Protein AF-A0A4U6CSI8-F1 (afdb_monomer_lite)

Sequence (76 aa):
MQPTKKAAVIGNVDYTMCGGGGGWFVQVGSAGYQAEIAAPYNKENKSVWIRFKKNESDGNKINGRWIVISSIRDRE

Secondary structure (DSSP, 8-state):
-----EEEEEEEE---S-SS-PPEEEEETTEEEEE---TTS--TTEEEEEEEEE---SS-SGGG-BEEEEEEEE--

Structure (mmCIF, N/CA/C/O backbone):
data_AF-A0A4U6CSI8-F1
#
_entry.id   AF-A0A4U6CSI8-F1
#
loop_
_atom_site.group_PDB
_atom_site.id
_atom_site.type_symbol
_atom_site.label_atom_id
_atom_site.label_alt_id
_atom_site.label_comp_id
_atom_site.label_asym_id
_atom_site.label_entity_id
_atom_site.label_seq_id
_atom_site.pdbx_PDB_ins_code
_atom_site.Cartn_x
_atom_site.Cartn_y
_atom_site.Cartn_z
_atom_site.occupancy
_atom_site.B_iso_or_equiv
_atom_site.auth_seq_id
_atom_site.auth_comp_id
_atom_site.auth_asym_id
_atom_site.auth_atom_id
_atom_site.pdbx_PDB_model_num
ATOM 1 N N . MET A 1 1 ? -11.362 5.327 -17.640 1.00 42.84 1 MET A N 1
ATOM 2 C CA . MET A 1 1 ? -11.588 4.311 -16.586 1.00 42.84 1 MET A CA 1
ATOM 3 C C . MET A 1 1 ? -11.447 5.000 -15.236 1.00 42.84 1 MET A C 1
ATOM 5 O O . MET A 1 1 ? -10.404 5.590 -14.987 1.00 42.84 1 MET A O 1
ATOM 9 N N . GLN A 1 2 ? -12.503 5.048 -14.419 1.00 45.25 2 GLN A N 1
ATOM 10 C CA . GLN A 1 2 ? -12.454 5.725 -13.115 1.00 45.25 2 GLN A CA 1
ATOM 11 C C . GLN A 1 2 ? -11.576 4.918 -12.141 1.00 45.25 2 GLN A C 1
ATOM 13 O O . GLN A 1 2 ? -11.690 3.691 -12.133 1.00 45.25 2 GLN A O 1
ATOM 18 N N . PRO A 1 3 ? -10.723 5.550 -11.313 1.00 54.94 3 PRO A N 1
ATOM 19 C CA . PRO A 1 3 ? -9.891 4.826 -10.359 1.00 54.94 3 PRO A CA 1
ATOM 20 C C . PRO A 1 3 ? -10.782 4.168 -9.299 1.00 54.94 3 PRO A C 1
ATOM 22 O O . PRO A 1 3 ? -11.274 4.816 -8.369 1.00 54.94 3 PRO A O 1
ATOM 25 N N . THR A 1 4 ? -11.035 2.868 -9.466 1.00 67.19 4 THR A N 1
ATOM 26 C CA . THR A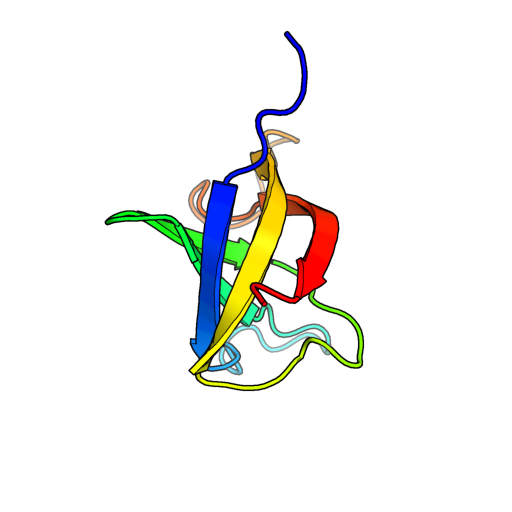 1 4 ? -11.856 2.080 -8.550 1.00 67.19 4 THR A CA 1
ATOM 27 C C . THR A 1 4 ? -11.183 2.056 -7.185 1.00 67.19 4 THR A C 1
ATOM 29 O O . THR A 1 4 ? -10.012 1.707 -7.054 1.00 67.19 4 THR A O 1
ATOM 32 N N . LYS A 1 5 ? -11.931 2.433 -6.154 1.00 80.19 5 LYS A N 1
ATOM 33 C CA . LYS A 1 5 ? -11.475 2.355 -4.770 1.00 80.19 5 LYS A CA 1
ATOM 34 C C . LYS A 1 5 ? -11.350 0.885 -4.361 1.00 80.19 5 LYS A C 1
ATOM 36 O O . LYS A 1 5 ? -12.285 0.116 -4.572 1.00 80.19 5 LYS A O 1
ATOM 41 N N . LYS A 1 6 ? -10.212 0.491 -3.793 1.00 87.38 6 LYS A N 1
ATOM 42 C CA . LYS A 1 6 ? -9.908 -0.896 -3.413 1.00 87.38 6 LYS A CA 1
ATOM 43 C C . LYS A 1 6 ? -9.533 -0.982 -1.938 1.00 87.38 6 LYS A C 1
ATOM 45 O O . LYS A 1 6 ? -8.895 -0.074 -1.408 1.00 87.38 6 LYS A O 1
ATOM 50 N N . ALA A 1 7 ? -9.978 -2.051 -1.279 1.00 91.44 7 ALA A N 1
ATOM 51 C CA . ALA A 1 7 ? -9.577 -2.346 0.091 1.00 91.44 7 ALA A CA 1
ATOM 52 C C . ALA A 1 7 ? -8.120 -2.783 0.068 1.00 91.44 7 ALA A C 1
ATOM 54 O O . ALA A 1 7 ? -7.744 -3.593 -0.783 1.00 91.44 7 ALA A O 1
ATOM 55 N N . ALA A 1 8 ? -7.332 -2.257 0.994 1.00 91.50 8 ALA A N 1
ATOM 56 C CA . ALA A 1 8 ? -5.951 -2.647 1.146 1.00 91.50 8 ALA A CA 1
ATOM 57 C C . ALA A 1 8 ? -5.545 -2.740 2.614 1.00 91.50 8 ALA A C 1
ATOM 59 O O . ALA A 1 8 ? -6.147 -2.111 3.485 1.00 91.50 8 ALA A O 1
ATOM 60 N N . VAL A 1 9 ? -4.506 -3.524 2.866 1.00 92.38 9 VAL A N 1
ATOM 61 C CA . VAL A 1 9 ? -3.815 -3.576 4.152 1.00 92.38 9 VAL A CA 1
ATOM 62 C C . VAL A 1 9 ? -2.386 -3.121 3.924 1.00 92.38 9 VAL A C 1
ATOM 64 O O . VAL A 1 9 ? -1.706 -3.623 3.026 1.00 92.38 9 VAL A O 1
ATOM 67 N N . ILE A 1 10 ? -1.958 -2.143 4.713 1.00 89.88 10 ILE A N 1
ATOM 68 C CA . ILE A 1 10 ? -0.570 -1.705 4.746 1.00 89.88 10 ILE A CA 1
ATOM 69 C C . ILE A 1 10 ? 0.198 -2.724 5.578 1.00 89.88 10 ILE A C 1
ATOM 71 O O . ILE A 1 10 ? -0.138 -2.954 6.732 1.00 89.88 10 ILE A O 1
ATOM 75 N N . GLY A 1 11 ? 1.157 -3.398 4.961 1.00 86.69 11 GLY A N 1
ATOM 76 C CA . GLY A 1 11 ? 2.008 -4.401 5.582 1.00 86.69 11 GLY A CA 1
ATOM 77 C C . GLY A 1 11 ? 3.284 -3.791 6.149 1.00 86.69 11 GLY A C 1
ATOM 78 O O . GLY A 1 11 ? 3.317 -2.627 6.540 1.00 86.69 11 GLY A O 1
ATOM 79 N N . ASN A 1 12 ? 4.336 -4.602 6.180 1.00 83.88 12 ASN A N 1
ATOM 80 C CA . ASN A 1 12 ? 5.670 -4.175 6.588 1.00 83.88 12 ASN A CA 1
ATOM 81 C C . ASN A 1 12 ? 6.260 -3.181 5.575 1.00 83.88 12 ASN A C 1
ATOM 83 O O . ASN A 1 12 ? 5.830 -3.113 4.419 1.00 83.88 12 ASN A O 1
ATOM 87 N N . VAL A 1 13 ? 7.269 -2.427 5.995 1.00 80.06 13 VAL A N 1
ATOM 88 C CA . VAL A 1 13 ? 8.084 -1.626 5.078 1.00 80.06 13 VAL A CA 1
ATOM 89 C C . VAL A 1 13 ? 9.242 -2.472 4.550 1.00 80.06 13 VAL A C 1
ATOM 91 O O . VAL A 1 13 ? 9.879 -3.217 5.296 1.00 80.06 13 VAL A O 1
ATOM 94 N N . ASP A 1 14 ? 9.505 -2.385 3.248 1.00 72.62 14 ASP A N 1
ATOM 95 C CA . ASP A 1 14 ? 10.675 -3.006 2.644 1.00 72.62 14 ASP A CA 1
ATOM 96 C C . ASP A 1 14 ? 11.912 -2.138 2.909 1.00 72.62 14 ASP A C 1
ATOM 98 O O . ASP A 1 14 ? 12.099 -1.085 2.297 1.00 72.62 14 ASP A O 1
ATOM 102 N N . TYR A 1 15 ? 12.757 -2.574 3.846 1.00 67.62 15 TYR A N 1
ATOM 103 C CA . TYR A 1 15 ? 14.041 -1.924 4.140 1.00 67.62 15 TYR A CA 1
ATOM 104 C C . TYR A 1 15 ? 15.175 -2.382 3.212 1.00 67.62 15 TYR A C 1
ATOM 106 O O . TYR A 1 15 ? 16.279 -1.842 3.280 1.00 67.62 15 TYR A O 1
ATOM 114 N N . THR A 1 16 ? 14.938 -3.388 2.363 1.00 60.50 16 THR A N 1
ATOM 115 C CA . THR A 1 16 ? 15.982 -3.971 1.506 1.00 60.50 16 THR A CA 1
ATOM 116 C C . THR A 1 16 ? 16.289 -3.114 0.280 1.00 60.50 16 THR A C 1
ATOM 118 O O . THR A 1 16 ? 17.382 -3.207 -0.280 1.00 60.50 16 THR A O 1
ATOM 121 N N . MET A 1 17 ? 15.387 -2.203 -0.094 1.00 55.41 17 MET A N 1
ATOM 122 C CA . MET A 1 17 ? 15.662 -1.161 -1.085 1.00 55.41 17 MET A CA 1
ATOM 123 C C . MET A 1 17 ? 16.472 -0.014 -0.458 1.00 55.41 17 MET A C 1
ATOM 125 O O . MET A 1 17 ? 15.954 1.025 -0.048 1.00 55.41 17 MET A O 1
ATOM 129 N N . CYS A 1 18 ? 17.783 -0.240 -0.365 1.00 42.88 18 CYS A N 1
ATOM 130 C CA . CYS A 1 18 ? 18.773 0.680 0.186 1.00 42.88 18 CYS A CA 1
ATOM 131 C C . CYS A 1 18 ? 18.932 1.923 -0.718 1.00 42.88 18 CYS A C 1
ATOM 133 O O . CYS A 1 18 ? 19.660 1.906 -1.708 1.00 42.88 18 CYS A O 1
ATOM 135 N N . GLY A 1 19 ? 18.193 2.990 -0.404 1.00 46.41 19 GLY A N 1
ATOM 136 C CA . GLY A 1 19 ? 18.225 4.269 -1.131 1.00 46.41 19 GLY A CA 1
ATOM 137 C C . GLY A 1 19 ? 17.383 5.382 -0.497 1.00 46.41 19 GLY A C 1
ATOM 138 O O . GLY A 1 19 ? 16.987 6.317 -1.183 1.00 46.41 19 GLY A O 1
ATOM 139 N N . GLY A 1 20 ? 17.060 5.269 0.797 1.00 42.88 20 GLY A N 1
ATOM 140 C CA . GLY A 1 20 ? 16.358 6.313 1.560 1.00 42.88 20 GLY A CA 1
ATOM 141 C C . GLY A 1 20 ? 14.836 6.395 1.375 1.00 42.88 20 GLY A C 1
ATOM 142 O O . GLY A 1 20 ? 14.214 7.251 1.995 1.00 42.88 20 GLY A O 1
ATOM 143 N N . GLY A 1 21 ? 14.222 5.506 0.585 1.00 53.34 21 GLY A N 1
ATOM 144 C CA . GLY A 1 21 ? 12.784 5.532 0.279 1.00 53.34 21 GLY A CA 1
ATOM 145 C C . GLY A 1 21 ? 12.150 4.142 0.218 1.00 53.34 21 GLY A C 1
ATOM 146 O O . GLY A 1 21 ? 11.585 3.772 -0.808 1.00 53.34 21 GLY A O 1
ATOM 147 N N . GLY A 1 22 ? 12.293 3.349 1.286 1.00 61.72 22 GLY A N 1
ATOM 148 C CA . GLY A 1 22 ? 11.693 2.013 1.382 1.00 61.72 22 GLY A CA 1
ATOM 149 C C . GLY A 1 22 ? 10.180 2.054 1.138 1.00 61.72 22 GLY A C 1
ATOM 150 O O . GLY A 1 22 ? 9.457 2.823 1.775 1.00 61.72 22 GLY A O 1
ATOM 151 N N . GLY A 1 23 ? 9.702 1.255 0.184 1.00 79.06 23 GLY A N 1
ATOM 152 C CA . GLY A 1 23 ? 8.280 1.145 -0.126 1.00 79.06 23 GLY A CA 1
ATOM 153 C C . GLY A 1 23 ? 7.548 0.340 0.946 1.00 79.06 23 GLY A C 1
ATOM 154 O O . GLY A 1 23 ? 8.044 -0.675 1.430 1.00 79.06 23 GLY A O 1
ATOM 155 N N . TRP A 1 24 ? 6.341 0.760 1.305 1.00 87.81 24 TRP A N 1
ATOM 156 C CA . TRP A 1 24 ? 5.440 -0.047 2.117 1.00 87.81 24 TRP A CA 1
ATOM 157 C C . TRP A 1 24 ? 4.827 -1.153 1.269 1.00 87.81 24 TRP A C 1
ATOM 159 O O . TRP A 1 24 ? 4.395 -0.911 0.137 1.00 87.81 24 TRP A O 1
ATOM 169 N N . PHE A 1 25 ? 4.733 -2.358 1.826 1.00 88.56 25 PHE A N 1
ATOM 170 C CA . PHE A 1 25 ? 3.942 -3.414 1.214 1.00 88.56 25 PHE A CA 1
ATOM 171 C C . PHE A 1 25 ? 2.457 -3.095 1.356 1.00 88.56 25 PHE A C 1
ATOM 173 O O . PHE A 1 25 ? 1.973 -2.744 2.427 1.00 88.56 25 PHE A O 1
ATOM 180 N N . VAL A 1 26 ? 1.716 -3.222 0.265 1.00 88.75 26 VAL A N 1
ATOM 181 C CA . VAL A 1 26 ? 0.292 -2.912 0.190 1.00 88.75 26 VAL A CA 1
ATOM 182 C C . VAL A 1 26 ? -0.426 -4.107 -0.392 1.00 88.75 26 VAL A C 1
ATOM 184 O O . VAL A 1 26 ? -0.306 -4.411 -1.580 1.00 88.75 26 VAL A O 1
ATOM 187 N N . GLN A 1 27 ? -1.180 -4.795 0.452 1.00 90.56 27 GLN A N 1
ATOM 188 C CA . GLN A 1 27 ? -1.938 -5.962 0.044 1.00 90.56 27 GLN A CA 1
ATOM 189 C C . GLN A 1 27 ? -3.338 -5.545 -0.390 1.00 90.56 27 GLN A C 1
ATOM 191 O O . GLN A 1 27 ? -4.112 -5.030 0.409 1.00 90.56 27 GLN A O 1
ATOM 196 N N . VAL A 1 28 ? -3.673 -5.789 -1.654 1.00 88.56 28 VAL A N 1
ATOM 197 C CA . VAL A 1 28 ? -4.976 -5.499 -2.257 1.00 88.56 28 VAL A CA 1
ATOM 198 C C . VAL A 1 28 ? -5.621 -6.826 -2.654 1.00 88.56 28 VAL A C 1
ATOM 200 O O . VAL A 1 28 ? -5.321 -7.395 -3.705 1.00 88.56 28 VAL A O 1
ATOM 203 N N . GLY A 1 29 ? -6.500 -7.352 -1.798 1.00 86.31 29 GLY A N 1
ATOM 204 C CA . GLY A 1 29 ? -7.027 -8.712 -1.952 1.00 86.31 29 GLY A CA 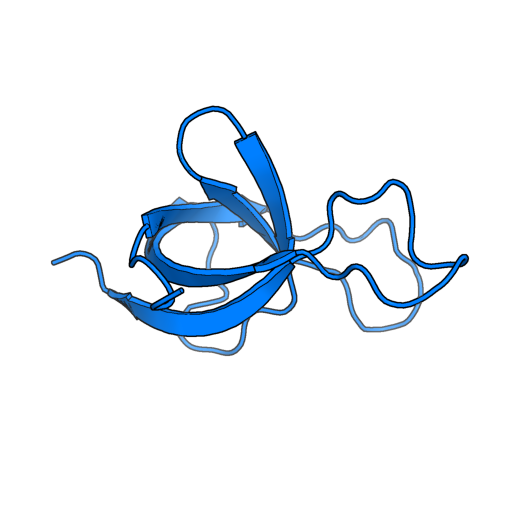1
ATOM 205 C C . GLY A 1 29 ? -5.911 -9.756 -1.811 1.00 86.31 29 GLY A C 1
ATOM 206 O O . GLY A 1 29 ? -5.229 -9.795 -0.788 1.00 86.31 29 GLY A O 1
ATOM 207 N N . SER A 1 30 ? -5.711 -10.581 -2.841 1.00 82.81 30 SER A N 1
ATOM 208 C CA . SER A 1 30 ? -4.637 -11.591 -2.893 1.00 82.81 30 SER A CA 1
ATOM 209 C C . SER A 1 30 ? -3.341 -11.082 -3.539 1.00 82.81 30 SER A C 1
ATOM 211 O O . SER A 1 30 ? -2.371 -11.829 -3.624 1.00 82.81 30 SER A O 1
ATOM 213 N N . ALA A 1 31 ? -3.314 -9.837 -4.027 1.00 84.62 31 ALA A N 1
ATOM 214 C CA . ALA A 1 31 ? -2.148 -9.258 -4.689 1.00 84.62 31 ALA A CA 1
ATOM 215 C C . ALA A 1 31 ? -1.359 -8.353 -3.732 1.00 84.62 31 ALA A C 1
ATOM 217 O O . ALA A 1 31 ? -1.940 -7.496 -3.066 1.00 84.62 31 ALA A O 1
ATOM 218 N N . GLY A 1 32 ? -0.037 -8.526 -3.689 1.00 85.31 32 GLY A N 1
ATOM 219 C CA . GLY A 1 32 ? 0.885 -7.672 -2.937 1.00 85.31 32 GLY A CA 1
ATOM 220 C C . GLY A 1 32 ? 1.617 -6.694 -3.853 1.00 85.31 32 GLY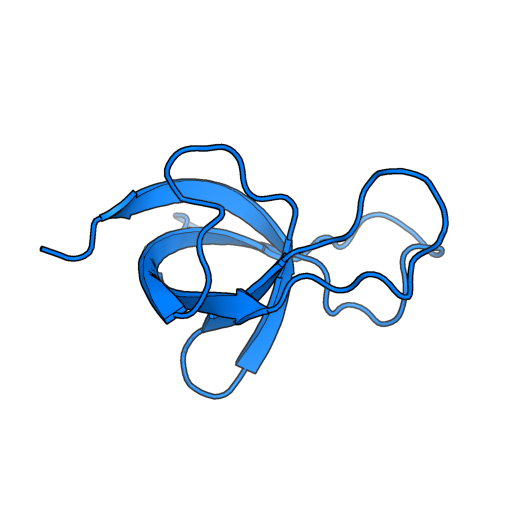 A C 1
ATOM 221 O O . GLY A 1 32 ? 2.218 -7.104 -4.848 1.00 85.31 32 GLY A O 1
ATOM 222 N N . TYR A 1 33 ? 1.576 -5.414 -3.497 1.00 86.44 33 TYR A N 1
ATOM 223 C CA . TYR A 1 33 ? 2.252 -4.326 -4.198 1.00 86.44 33 TYR A CA 1
ATOM 224 C C . TYR A 1 33 ? 3.208 -3.583 -3.265 1.00 86.44 33 TYR A C 1
ATOM 226 O O . TYR A 1 33 ? 3.119 -3.727 -2.051 1.00 86.44 33 TYR A O 1
ATOM 234 N N . GLN A 1 34 ? 4.100 -2.775 -3.825 1.00 85.94 34 GLN A N 1
ATOM 235 C CA . GLN A 1 34 ? 4.906 -1.805 -3.087 1.00 85.94 34 GLN A CA 1
ATOM 236 C C . GLN A 1 34 ? 4.463 -0.390 -3.445 1.00 85.94 34 GLN A C 1
ATOM 238 O O . GLN A 1 34 ? 4.164 -0.104 -4.608 1.00 85.94 34 GLN A O 1
ATOM 243 N N . ALA A 1 35 ? 4.395 0.486 -2.450 1.00 84.56 35 ALA A N 1
ATOM 244 C CA . ALA A 1 35 ? 4.031 1.881 -2.640 1.00 84.56 35 ALA A CA 1
ATOM 245 C C . ALA A 1 35 ? 4.690 2.769 -1.590 1.00 84.56 35 ALA A C 1
ATOM 247 O O . ALA A 1 35 ? 4.899 2.360 -0.450 1.00 84.56 35 ALA A O 1
ATOM 248 N N . GLU A 1 36 ? 4.930 4.025 -1.938 1.00 86.06 36 GLU A N 1
ATOM 249 C CA . GLU A 1 36 ? 5.212 5.049 -0.937 1.00 86.06 36 GLU A CA 1
ATOM 250 C C . GLU A 1 36 ? 3.916 5.402 -0.197 1.00 86.06 36 GLU A C 1
ATOM 252 O O . GLU A 1 36 ? 2.880 5.666 -0.815 1.00 86.06 36 GLU A O 1
ATOM 257 N N . ILE A 1 37 ? 3.967 5.391 1.136 1.00 85.62 37 ILE A N 1
ATOM 258 C CA . ILE A 1 37 ? 2.833 5.735 1.997 1.00 85.62 37 ILE A CA 1
ATOM 259 C C . ILE A 1 37 ? 3.265 6.815 2.970 1.00 85.62 37 ILE A C 1
ATOM 261 O O . ILE A 1 37 ? 4.223 6.649 3.722 1.00 85.62 37 ILE A O 1
ATOM 265 N N . ALA A 1 38 ? 2.517 7.914 2.970 1.00 85.00 38 ALA A N 1
ATOM 266 C CA . ALA A 1 38 ? 2.711 9.013 3.897 1.00 85.00 38 ALA A CA 1
ATOM 267 C C . ALA A 1 38 ? 1.978 8.775 5.228 1.00 85.00 38 ALA A C 1
ATOM 269 O O . ALA A 1 38 ? 0.975 8.056 5.305 1.00 85.00 38 ALA A O 1
ATOM 270 N N . ALA A 1 39 ? 2.458 9.434 6.283 1.00 84.06 39 ALA A N 1
ATOM 271 C CA . ALA A 1 39 ? 1.729 9.529 7.541 1.00 84.06 39 ALA A CA 1
ATOM 272 C C . ALA A 1 39 ? 0.337 10.163 7.327 1.00 84.06 39 ALA A C 1
ATOM 274 O O . ALA A 1 39 ? 0.191 11.026 6.459 1.00 84.06 39 ALA A O 1
ATOM 275 N N . PRO A 1 40 ? -0.695 9.748 8.088 1.00 87.75 40 PRO A N 1
ATOM 276 C CA . PRO A 1 40 ? -0.663 8.816 9.226 1.00 87.75 40 PRO A CA 1
ATOM 277 C C . PRO A 1 40 ? -0.836 7.330 8.850 1.00 87.75 40 PRO A C 1
ATOM 279 O O . PRO A 1 40 ? -1.005 6.488 9.735 1.00 87.75 40 PRO A O 1
ATOM 282 N N . TYR A 1 41 ? -0.846 7.006 7.556 1.00 87.44 41 TYR A N 1
ATOM 283 C CA . TYR A 1 41 ? -1.190 5.676 7.045 1.00 87.44 41 TYR A CA 1
ATOM 284 C C . TYR A 1 41 ? -0.004 4.715 6.942 1.00 87.44 41 TYR A C 1
ATOM 286 O O . TYR A 1 41 ? -0.202 3.529 6.691 1.00 87.44 41 TYR A O 1
ATOM 294 N N . ASN A 1 42 ? 1.211 5.216 7.150 1.00 85.06 42 ASN A N 1
ATOM 295 C CA . ASN A 1 42 ? 2.473 4.480 7.176 1.00 85.06 42 ASN A CA 1
ATOM 296 C C . ASN A 1 42 ? 2.613 3.641 8.461 1.00 85.06 42 ASN A C 1
ATOM 298 O O . ASN A 1 42 ? 3.540 3.814 9.252 1.00 85.06 42 ASN A O 1
ATOM 302 N N . LYS A 1 43 ? 1.633 2.775 8.710 1.00 86.50 43 LYS A N 1
ATOM 303 C CA . LYS A 1 43 ? 1.571 1.903 9.880 1.00 86.50 43 LYS A CA 1
ATOM 304 C C . LYS A 1 43 ? 1.347 0.475 9.425 1.00 86.50 43 LYS A C 1
ATOM 306 O O . LYS A 1 43 ? 0.483 0.218 8.587 1.00 86.50 43 LYS A O 1
ATOM 311 N N . GLU A 1 44 ? 2.091 -0.440 10.027 1.00 87.75 44 GLU A N 1
ATOM 312 C CA . GLU A 1 44 ? 1.928 -1.862 9.767 1.00 87.75 44 GLU A CA 1
ATOM 313 C C . GLU A 1 44 ? 0.528 -2.343 10.178 1.00 87.75 44 GLU A C 1
ATOM 315 O O . GLU A 1 44 ? -0.066 -1.860 11.144 1.00 87.75 44 GLU A O 1
ATOM 320 N N . ASN A 1 45 ? -0.002 -3.295 9.415 1.00 89.06 45 ASN A N 1
ATOM 321 C CA . ASN A 1 45 ? -1.313 -3.921 9.565 1.00 89.06 45 ASN A CA 1
ATOM 322 C C . ASN A 1 45 ? -2.491 -2.930 9.542 1.00 89.06 45 ASN A C 1
ATOM 324 O O . ASN A 1 45 ? -3.595 -3.239 10.001 1.00 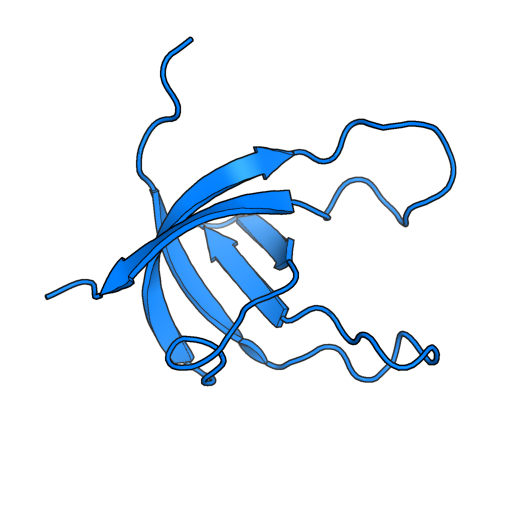89.06 45 ASN A O 1
ATOM 328 N N . LYS A 1 46 ? -2.300 -1.732 8.975 1.00 89.69 46 LYS A N 1
ATOM 329 C CA . LYS A 1 46 ? -3.357 -0.724 8.880 1.00 89.69 46 LYS A CA 1
ATOM 330 C C . LYS A 1 46 ? -4.283 -1.033 7.706 1.00 89.69 46 LYS A C 1
ATOM 332 O O . LYS A 1 46 ? -3.885 -1.008 6.542 1.00 89.69 46 LYS A O 1
ATOM 337 N N . SER A 1 47 ? -5.553 -1.279 8.017 1.00 92.00 47 SER A N 1
ATOM 338 C CA . SER A 1 47 ? -6.608 -1.414 7.012 1.00 92.00 47 SER A CA 1
ATOM 339 C C . SER A 1 47 ? -7.013 -0.049 6.462 1.00 92.00 47 SER A C 1
ATOM 341 O O . SER A 1 47 ? -7.400 0.850 7.211 1.00 92.00 47 SER A O 1
ATOM 343 N N . VAL A 1 48 ? -6.949 0.098 5.142 1.00 92.06 48 VAL A N 1
ATOM 344 C CA . VAL A 1 48 ? -7.244 1.345 4.434 1.00 92.06 48 VAL A CA 1
ATOM 345 C C . VAL A 1 48 ? -8.031 1.081 3.160 1.00 92.06 48 VAL A C 1
ATOM 347 O O . VAL A 1 48 ? -8.091 -0.027 2.623 1.00 92.06 48 VAL A O 1
ATOM 350 N N . TRP A 1 49 ? -8.618 2.141 2.633 1.00 93.06 49 TRP A N 1
ATOM 351 C CA . TRP A 1 49 ? -9.073 2.174 1.261 1.00 93.06 49 TRP A CA 1
ATOM 352 C C . TRP A 1 49 ? -8.139 3.020 0.420 1.00 93.06 49 TRP A C 1
ATOM 354 O O . TRP A 1 49 ? -7.916 4.187 0.737 1.00 93.06 49 TRP A O 1
ATOM 364 N N . ILE A 1 50 ? -7.685 2.464 -0.697 1.00 91.50 50 ILE A N 1
ATOM 365 C CA . ILE A 1 50 ? -6.792 3.158 -1.617 1.00 91.50 50 ILE A CA 1
ATOM 366 C C . ILE A 1 50 ? -7.397 3.300 -3.010 1.00 91.50 50 ILE A C 1
ATOM 368 O O . ILE A 1 50 ? -8.217 2.495 -3.459 1.00 91.50 50 ILE A O 1
ATOM 372 N N . ARG A 1 51 ? -6.952 4.329 -3.721 1.00 90.56 51 ARG A N 1
ATOM 373 C CA . ARG A 1 51 ? -7.000 4.419 -5.179 1.00 90.56 51 ARG A CA 1
ATOM 374 C C . ARG A 1 51 ? -5.567 4.402 -5.663 1.00 90.56 51 ARG A C 1
ATOM 376 O O . ARG A 1 51 ? -4.764 5.195 -5.181 1.00 90.56 51 ARG A O 1
ATOM 383 N N . PHE A 1 52 ? -5.256 3.524 -6.600 1.00 87.25 52 PHE A N 1
ATOM 384 C CA . PHE A 1 52 ? -3.903 3.391 -7.110 1.00 87.25 52 PHE A CA 1
ATOM 385 C C . PHE A 1 52 ? -3.900 3.133 -8.609 1.00 87.25 52 PHE A C 1
ATOM 387 O O . PHE A 1 52 ? -4.882 2.649 -9.174 1.00 87.25 52 PHE A O 1
ATOM 394 N N . LYS A 1 53 ? -2.766 3.439 -9.230 1.00 85.50 53 LYS A N 1
ATOM 395 C CA . LYS A 1 53 ? -2.415 3.004 -10.580 1.00 85.50 53 LYS A CA 1
ATOM 396 C C . LYS A 1 53 ? -1.161 2.145 -10.507 1.00 85.50 53 LYS A C 1
ATOM 398 O O . LYS A 1 53 ? -0.307 2.386 -9.653 1.00 85.50 53 LYS A O 1
ATOM 403 N N . LYS A 1 54 ? -1.050 1.145 -11.378 1.00 80.44 54 LYS A N 1
ATOM 404 C CA . LYS A 1 54 ? 0.220 0.432 -11.546 1.00 80.44 54 LYS A CA 1
ATOM 405 C C . LYS A 1 54 ? 1.244 1.415 -12.099 1.00 80.44 54 LYS A C 1
ATOM 407 O O . LYS A 1 54 ? 0.902 2.258 -12.929 1.00 80.44 54 LYS A O 1
ATOM 412 N N . ASN A 1 55 ? 2.465 1.357 -11.587 1.00 72.69 55 ASN A N 1
ATOM 413 C CA . ASN A 1 55 ? 3.540 2.157 -12.138 1.00 72.69 55 ASN A CA 1
ATOM 414 C C . ASN A 1 55 ? 4.064 1.454 -13.398 1.00 72.69 55 ASN A C 1
ATOM 416 O O . ASN A 1 55 ? 4.866 0.532 -13.300 1.00 72.69 55 ASN A O 1
ATOM 420 N N . GLU A 1 56 ? 3.541 1.844 -14.561 1.00 63.56 56 GLU A N 1
ATOM 421 C CA . GLU A 1 56 ? 3.930 1.302 -15.874 1.00 63.56 56 GLU A CA 1
ATOM 422 C C . GLU A 1 56 ? 5.039 2.130 -16.548 1.00 63.56 56 GLU A C 1
ATOM 424 O O . GLU A 1 56 ? 5.430 1.827 -17.671 1.00 63.56 56 GLU A O 1
ATOM 429 N N . SER A 1 57 ? 5.564 3.167 -15.881 1.00 55.97 57 SER A N 1
ATOM 430 C CA . SER A 1 57 ? 6.660 3.969 -16.427 1.00 55.97 57 SER A CA 1
ATOM 431 C C . SER A 1 57 ? 7.976 3.189 -16.426 1.00 55.97 57 SER A C 1
ATOM 433 O O . SER A 1 57 ? 8.644 3.059 -15.402 1.00 55.97 57 SER A O 1
ATOM 435 N N . ASP A 1 58 ? 8.295 2.708 -17.625 1.00 46.72 58 ASP A N 1
ATOM 436 C CA . ASP A 1 58 ? 9.612 2.539 -18.236 1.00 46.72 58 ASP A CA 1
ATOM 437 C C . ASP A 1 58 ? 10.709 1.859 -17.400 1.00 46.72 58 ASP A C 1
ATOM 439 O O . ASP A 1 58 ? 11.470 2.471 -16.649 1.00 46.72 58 ASP A O 1
ATOM 443 N N . GLY A 1 59 ? 10.822 0.547 -17.618 1.00 49.66 59 GLY A N 1
ATOM 444 C CA . GLY A 1 59 ? 12.103 -0.138 -17.799 1.00 49.66 59 GLY A CA 1
ATOM 445 C C . GLY A 1 59 ? 12.981 -0.407 -16.578 1.00 49.66 59 GLY A C 1
ATOM 446 O O . GLY A 1 59 ? 13.774 -1.338 -16.647 1.00 49.66 59 GLY A O 1
ATOM 447 N N . ASN A 1 60 ? 12.865 0.333 -15.467 1.00 49.47 60 ASN A N 1
ATOM 448 C CA . ASN A 1 60 ? 13.880 0.238 -14.403 1.00 49.47 60 ASN A CA 1
ATOM 449 C C . ASN A 1 60 ? 13.393 0.343 -12.948 1.00 49.47 60 ASN A C 1
ATOM 451 O O . ASN A 1 60 ? 14.192 0.549 -12.037 1.00 49.47 60 ASN A O 1
ATOM 455 N N . LYS A 1 61 ? 12.100 0.132 -12.678 1.00 51.66 61 LYS A N 1
ATOM 456 C CA . LYS A 1 61 ? 11.598 -0.061 -11.304 1.00 51.66 61 LYS A CA 1
ATOM 457 C C . LYS A 1 61 ? 10.994 -1.455 -11.130 1.00 51.66 61 LYS A C 1
ATOM 459 O O . LYS A 1 61 ? 9.788 -1.657 -11.205 1.00 51.66 61 LYS A O 1
ATOM 464 N N . ILE A 1 62 ? 11.900 -2.412 -10.931 1.00 53.53 62 ILE A N 1
ATOM 465 C CA . ILE A 1 62 ? 11.758 -3.651 -10.149 1.00 53.53 62 ILE A CA 1
ATOM 466 C C . ILE A 1 62 ? 10.380 -4.342 -10.288 1.00 53.53 62 ILE A C 1
ATOM 468 O O . ILE A 1 62 ? 9.450 -4.127 -9.510 1.00 53.53 62 ILE A O 1
ATOM 472 N N . ASN A 1 63 ? 10.280 -5.247 -11.267 1.00 56.94 63 ASN A N 1
ATOM 473 C CA . ASN A 1 63 ? 9.287 -6.331 -11.339 1.00 56.94 63 ASN A CA 1
ATOM 474 C C . ASN A 1 63 ? 7.793 -5.949 -11.350 1.00 56.94 63 ASN A C 1
ATOM 476 O O . ASN A 1 63 ? 6.963 -6.776 -10.974 1.00 56.94 63 ASN A O 1
ATOM 480 N N . GLY A 1 64 ? 7.406 -4.737 -11.764 1.00 58.69 64 GLY A N 1
ATOM 481 C CA . GLY A 1 64 ? 5.993 -4.400 -12.022 1.00 58.69 64 GLY A CA 1
ATOM 482 C C . GLY A 1 64 ? 5.058 -4.509 -10.805 1.00 58.69 64 GLY A C 1
ATOM 483 O O . GLY A 1 64 ? 3.835 -4.532 -10.954 1.00 58.69 64 GLY A O 1
ATOM 484 N N . ARG A 1 65 ? 5.620 -4.591 -9.592 1.00 72.75 65 ARG A N 1
ATOM 485 C CA . ARG A 1 65 ? 4.871 -4.684 -8.328 1.00 72.75 65 ARG A CA 1
ATOM 486 C C . ARG A 1 65 ? 4.696 -3.331 -7.643 1.00 72.75 65 ARG A C 1
ATOM 488 O O . ARG A 1 65 ? 4.079 -3.273 -6.587 1.00 72.75 65 ARG A O 1
ATOM 495 N N . TRP A 1 66 ? 5.188 -2.251 -8.243 1.00 81.25 66 TRP A N 1
ATOM 496 C CA . TRP A 1 66 ? 5.028 -0.900 -7.721 1.00 81.25 66 TRP A CA 1
ATOM 497 C C . TRP A 1 66 ? 3.703 -0.266 -8.150 1.00 81.25 66 TRP A C 1
ATOM 499 O O . TRP A 1 66 ? 3.315 -0.310 -9.322 1.00 81.25 66 TRP A O 1
ATOM 509 N N . ILE A 1 67 ? 3.016 0.356 -7.194 1.00 83.75 67 ILE A N 1
ATOM 510 C CA . ILE A 1 67 ? 1.794 1.125 -7.423 1.00 83.75 67 ILE A CA 1
ATOM 511 C C . ILE A 1 67 ? 1.972 2.554 -6.923 1.00 83.75 67 ILE A C 1
ATOM 513 O O . ILE A 1 67 ? 2.637 2.813 -5.925 1.00 83.75 67 ILE A O 1
ATOM 517 N N . VAL A 1 68 ? 1.332 3.490 -7.613 1.00 86.25 68 VAL A N 1
ATOM 518 C CA . VAL A 1 68 ? 1.241 4.884 -7.181 1.00 86.25 68 VAL A CA 1
ATOM 519 C C . VAL A 1 68 ? -0.138 5.088 -6.576 1.00 86.25 68 VAL A C 1
ATOM 521 O O . VAL A 1 68 ? -1.146 5.018 -7.287 1.00 86.25 68 VAL A O 1
ATOM 524 N N . ILE A 1 69 ? -0.187 5.322 -5.266 1.00 87.25 69 ILE A N 1
ATOM 525 C CA . ILE A 1 69 ? -1.429 5.588 -4.539 1.00 87.25 69 ILE A CA 1
ATOM 526 C C . ILE A 1 69 ? -1.812 7.054 -4.756 1.00 87.25 69 ILE A C 1
ATOM 528 O O . ILE A 1 69 ? -1.089 7.964 -4.377 1.00 87.25 69 ILE A O 1
ATOM 532 N N . SER A 1 70 ? -2.963 7.289 -5.381 1.00 88.94 70 SER A N 1
ATOM 533 C CA . SER A 1 70 ? -3.506 8.632 -5.626 1.00 88.94 70 SER A CA 1
ATOM 534 C C . SER A 1 70 ? -4.428 9.114 -4.506 1.00 88.94 70 SER A C 1
ATOM 536 O O . SER A 1 70 ? -4.713 10.300 -4.403 1.00 88.94 70 SER A O 1
ATOM 538 N N . SER A 1 71 ? -4.963 8.199 -3.698 1.00 89.44 71 SER A N 1
ATOM 539 C CA . SER A 1 71 ? -5.804 8.530 -2.547 1.00 89.44 71 SER A CA 1
ATOM 540 C C . SER A 1 71 ? -5.780 7.378 -1.557 1.00 89.44 71 SER A C 1
ATOM 542 O O . SER A 1 71 ? -5.867 6.221 -1.968 1.00 89.44 71 SER A O 1
ATOM 544 N N . ILE A 1 72 ? -5.689 7.699 -0.273 1.00 90.81 72 ILE A N 1
ATOM 545 C CA . ILE A 1 72 ? -5.742 6.762 0.845 1.00 90.81 72 ILE A CA 1
ATOM 546 C C . ILE A 1 72 ? -6.680 7.332 1.907 1.00 90.81 72 ILE A C 1
ATOM 548 O O . ILE A 1 72 ? -6.712 8.543 2.119 1.00 90.81 72 ILE A O 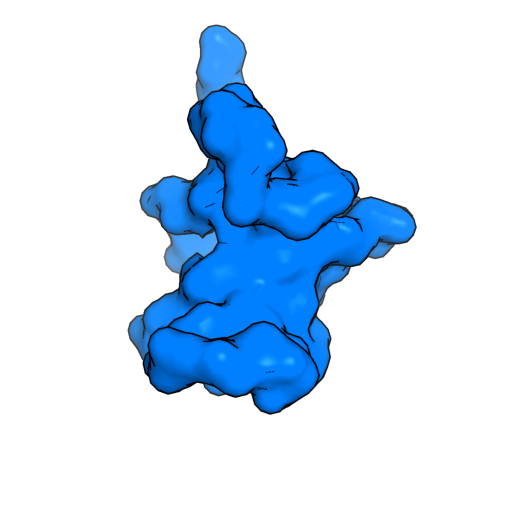1
ATOM 552 N N . ARG A 1 73 ? -7.494 6.476 2.522 1.00 91.56 73 ARG A N 1
ATOM 553 C CA . ARG A 1 73 ? -8.357 6.840 3.650 1.00 91.56 73 ARG A CA 1
ATOM 554 C C . ARG A 1 73 ? -8.572 5.652 4.570 1.00 91.56 73 ARG A C 1
ATOM 556 O O . ARG A 1 73 ? -8.443 4.509 4.128 1.00 91.56 73 ARG A O 1
ATOM 563 N N . ASP A 1 74 ? -8.958 5.913 5.810 1.00 89.94 74 ASP A N 1
ATOM 564 C CA . ASP A 1 74 ? -9.318 4.860 6.751 1.00 89.94 74 ASP A CA 1
ATOM 565 C C . ASP A 1 74 ? -10.470 4.000 6.220 1.00 89.94 74 ASP A C 1
ATOM 567 O O . ASP A 1 74 ? -11.382 4.457 5.516 1.00 89.94 74 ASP A O 1
ATOM 571 N N . ARG A 1 75 ? -10.377 2.709 6.524 1.00 83.31 75 ARG A N 1
ATOM 572 C CA . ARG A 1 75 ? -11.479 1.765 6.419 1.00 83.31 75 ARG A CA 1
ATOM 573 C C . ARG A 1 75 ? -12.147 1.761 7.788 1.00 83.31 75 ARG A C 1
ATOM 575 O O . ARG A 1 75 ? -11.684 1.042 8.662 1.00 83.31 75 ARG A O 1
ATOM 582 N N . GLU A 1 76 ? -13.108 2.665 7.968 1.00 70.69 76 GLU A N 1
ATOM 583 C CA . GLU A 1 76 ? -14.032 2.665 9.114 1.00 70.69 76 GLU A CA 1
ATOM 584 C C . GLU A 1 76 ? -14.627 1.272 9.353 1.00 70.69 76 GLU A C 1
ATOM 586 O O . GLU A 1 76 ? -14.853 0.551 8.345 1.00 70.69 76 GLU A O 1
#

pLDDT: mean 77.07, std 15.61, range [42.84, 93.06]

Organism: NCBI:txid2576211

Radius of gyration: 11.98 Å; chains: 1; bou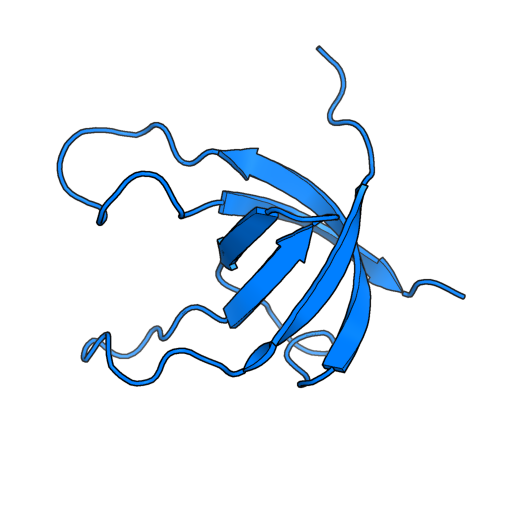nding box: 33×21×28 Å

Foldseek 3Di:
DPQDKFKWFFADWAPVPPDPQTFTWIDGPPAIATEGDDPPRNDHRFIKIWGWDFPPPDDDPPDSRYIYTPDIDHPD